Protein AF-A0A9D4G9T4-F1 (afdb_monomer_lite)

Structure (mmCIF, N/CA/C/O backbone):
data_AF-A0A9D4G9T4-F1
#
_entry.id   AF-A0A9D4G9T4-F1
#
loop_
_atom_site.group_PDB
_atom_site.id
_atom_site.type_symbol
_atom_site.label_atom_id
_atom_site.label_alt_id
_atom_site.label_comp_id
_atom_site.label_asym_id
_atom_site.label_entity_id
_atom_site.label_seq_id
_atom_site.pdbx_PDB_ins_code
_atom_site.Cartn_x
_atom_site.Cartn_y
_atom_site.Cartn_z
_atom_site.occupancy
_atom_site.B_iso_or_equiv
_atom_site.auth_seq_id
_atom_site.auth_comp_id
_atom_site.auth_asym_id
_atom_site.auth_atom_id
_atom_site.pdbx_PDB_model_num
ATOM 1 N N . MET A 1 1 ? 7.617 20.645 -15.509 1.00 30.03 1 MET A N 1
ATOM 2 C CA . MET A 1 1 ? 6.346 20.530 -14.762 1.00 30.03 1 MET A CA 1
ATOM 3 C C . MET A 1 1 ? 6.330 19.151 -14.115 1.00 30.03 1 MET A C 1
ATOM 5 O O . MET A 1 1 ? 6.169 18.170 -14.824 1.00 30.03 1 MET A O 1
ATOM 9 N N . LEU A 1 2 ? 6.654 19.056 -12.821 1.00 30.16 2 LEU A N 1
ATOM 10 C CA . LEU A 1 2 ? 6.722 17.779 -12.098 1.00 30.16 2 LEU A CA 1
ATOM 11 C C . LEU A 1 2 ? 5.305 17.441 -11.602 1.00 30.16 2 LEU A C 1
ATOM 13 O O . LEU A 1 2 ? 4.808 18.094 -10.689 1.00 30.16 2 LEU A O 1
ATOM 17 N N . LEU A 1 3 ? 4.629 16.475 -12.226 1.00 38.22 3 LEU A N 1
ATOM 18 C CA . LEU A 1 3 ? 3.358 15.952 -11.716 1.00 38.22 3 LEU A CA 1
ATOM 19 C C . LEU A 1 3 ? 3.665 14.998 -10.553 1.00 38.22 3 LEU A C 1
ATOM 21 O O . LEU A 1 3 ? 4.154 13.891 -10.754 1.00 38.22 3 LEU A O 1
ATOM 25 N N . CYS A 1 4 ? 3.426 15.450 -9.322 1.00 47.34 4 CYS A N 1
ATOM 26 C CA . CYS A 1 4 ? 3.512 14.613 -8.129 1.00 47.34 4 CYS A CA 1
ATOM 27 C C . CYS A 1 4 ? 2.217 13.791 -8.017 1.00 47.34 4 CYS A C 1
ATOM 29 O O . CYS A 1 4 ? 1.194 14.315 -7.582 1.00 47.34 4 CYS A O 1
ATOM 31 N N . PHE A 1 5 ? 2.229 12.523 -8.436 1.00 59.94 5 PHE A N 1
ATOM 32 C CA . PHE A 1 5 ? 1.102 11.613 -8.203 1.00 59.94 5 PHE A CA 1
ATOM 33 C C . PHE A 1 5 ? 1.162 11.116 -6.755 1.00 59.94 5 PHE A C 1
ATOM 35 O O . PHE A 1 5 ? 1.883 10.171 -6.449 1.00 59.94 5 PHE A O 1
ATOM 42 N N . ALA A 1 6 ? 0.455 11.793 -5.852 1.00 73.88 6 ALA A N 1
ATOM 43 C CA . ALA A 1 6 ? 0.246 11.331 -4.485 1.00 73.88 6 ALA A CA 1
ATOM 44 C C . ALA A 1 6 ? -1.196 10.835 -4.345 1.00 73.88 6 ALA A C 1
ATOM 46 O O . ALA A 1 6 ? -2.143 11.575 -4.614 1.00 73.88 6 ALA A O 1
ATOM 47 N N . GLY A 1 7 ? -1.360 9.584 -3.927 1.00 84.88 7 GLY A N 1
ATOM 48 C CA . GLY A 1 7 ? -2.647 9.007 -3.573 1.00 84.88 7 GLY A CA 1
ATOM 49 C C . GLY A 1 7 ? -2.858 9.046 -2.069 1.00 84.88 7 GLY A C 1
ATOM 50 O O . GLY A 1 7 ? -1.906 8.926 -1.295 1.00 84.88 7 GLY A O 1
ATOM 51 N N . CYS A 1 8 ? -4.111 9.179 -1.644 1.00 89.38 8 CYS A N 1
ATOM 52 C CA . CYS A 1 8 ? -4.468 9.121 -0.237 1.00 89.38 8 CYS A CA 1
ATOM 53 C C . CYS A 1 8 ? -5.709 8.260 0.014 1.00 89.38 8 CYS A C 1
ATOM 55 O O . CYS A 1 8 ? -6.593 8.147 -0.833 1.00 89.38 8 CYS A O 1
ATOM 57 N N . ALA A 1 9 ? -5.767 7.650 1.196 1.00 89.81 9 ALA A N 1
ATOM 58 C CA . ALA A 1 9 ? -6.913 6.879 1.663 1.00 89.81 9 ALA A CA 1
ATOM 59 C C . ALA A 1 9 ? -7.068 7.011 3.179 1.00 89.81 9 ALA A C 1
ATOM 61 O O . ALA A 1 9 ? -6.091 7.208 3.898 1.00 89.81 9 ALA A O 1
ATOM 62 N N . VAL A 1 10 ? -8.291 6.865 3.679 1.00 91.38 10 VAL A N 1
ATOM 63 C CA . VAL A 1 10 ? -8.608 6.952 5.112 1.00 91.38 10 VAL A CA 1
ATOM 64 C C . VAL A 1 10 ? -8.927 5.554 5.643 1.00 91.38 10 VAL A C 1
ATOM 66 O O . VAL A 1 10 ? -9.449 4.710 4.913 1.00 91.38 10 VAL A O 1
ATOM 69 N N . SER A 1 11 ? -8.592 5.273 6.904 1.00 91.31 11 SER A N 1
ATOM 70 C CA . SER A 1 11 ? -9.016 4.025 7.547 1.00 91.31 11 SER A CA 1
ATOM 71 C C . SER A 1 11 ? -10.549 3.933 7.615 1.00 91.31 11 SER A C 1
ATOM 73 O O . SER A 1 11 ? -11.213 4.956 7.772 1.00 91.31 11 SER A O 1
ATOM 75 N N . PRO A 1 12 ? -11.144 2.725 7.609 1.00 88.06 12 PRO A N 1
ATOM 76 C CA . PRO A 1 12 ? -12.594 2.573 7.778 1.00 88.06 12 PRO A CA 1
ATOM 77 C C . PRO A 1 12 ? -13.144 3.206 9.066 1.00 88.06 12 PRO A C 1
ATOM 79 O O . PRO A 1 12 ? -14.308 3.582 9.127 1.00 88.06 12 PRO A O 1
ATOM 82 N N . LYS A 1 13 ? -12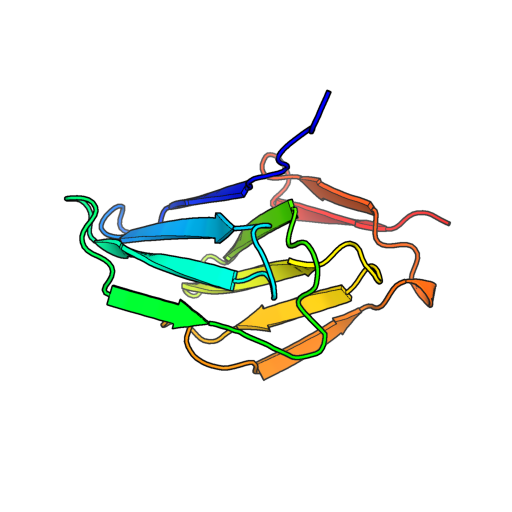.303 3.337 10.102 1.00 89.69 13 LYS A N 1
ATOM 83 C CA . LYS A 1 13 ? -12.651 3.982 11.376 1.00 89.69 13 LYS A CA 1
ATOM 84 C C . LYS A 1 13 ? -12.482 5.508 11.366 1.00 89.69 13 LYS A C 1
ATOM 86 O O . LYS A 1 13 ? -12.866 6.150 12.336 1.00 89.69 13 LYS A O 1
ATOM 91 N N . GLY A 1 14 ? -11.884 6.089 10.323 1.00 90.50 14 GLY A N 1
ATOM 92 C CA . GLY A 1 14 ? -11.644 7.533 10.222 1.00 90.50 14 GLY A CA 1
ATOM 93 C C . GLY A 1 14 ? -10.524 8.074 11.120 1.00 90.50 14 GLY A C 1
ATOM 94 O O . GLY A 1 14 ? -10.398 9.285 11.280 1.00 90.50 14 GLY A O 1
ATOM 95 N N . ASP A 1 15 ? -9.721 7.203 11.733 1.00 94.12 15 ASP A N 1
ATOM 96 C CA . ASP A 1 15 ? -8.691 7.562 12.718 1.00 94.12 15 ASP A CA 1
ATOM 97 C C . ASP A 1 15 ? -7.275 7.684 12.130 1.00 94.12 15 ASP A C 1
ATOM 99 O O . ASP A 1 15 ? -6.368 8.186 12.801 1.00 94.12 15 ASP A O 1
ATOM 103 N N . LYS A 1 16 ? -7.072 7.219 10.891 1.00 94.25 16 LYS A N 1
ATOM 104 C CA . LYS A 1 16 ? -5.769 7.201 10.215 1.00 94.25 16 LYS A CA 1
ATOM 105 C C . LYS A 1 16 ? -5.888 7.615 8.760 1.00 94.25 16 LYS A C 1
ATOM 107 O O . LYS A 1 16 ? -6.865 7.279 8.090 1.00 94.25 16 LYS A O 1
ATOM 112 N N . LEU A 1 17 ? -4.841 8.270 8.275 1.00 94.00 17 LEU A N 1
ATOM 113 C CA . LEU A 1 17 ? -4.664 8.654 6.881 1.00 94.00 17 LEU A CA 1
ATOM 114 C C . LEU A 1 17 ? -3.464 7.900 6.298 1.00 94.00 17 LEU A C 1
ATOM 116 O O . LEU A 1 17 ? -2.447 7.714 6.961 1.00 94.00 17 LEU A O 1
ATOM 120 N N . TYR A 1 18 ? -3.585 7.459 5.056 1.00 93.06 18 TYR A N 1
ATOM 121 C CA . TYR A 1 18 ? -2.549 6.757 4.312 1.00 93.06 18 TYR A CA 1
ATOM 122 C C . TYR A 1 18 ? -2.195 7.586 3.089 1.00 93.06 18 TYR A C 1
ATOM 124 O O . TYR A 1 18 ? -3.102 7.969 2.357 1.00 93.06 18 TYR A O 1
ATOM 132 N N . ILE A 1 19 ? -0.913 7.876 2.874 1.00 92.12 19 ILE A N 1
ATOM 133 C CA . ILE A 1 19 ? -0.459 8.746 1.780 1.00 92.12 19 ILE A CA 1
ATOM 134 C C . ILE A 1 19 ? 0.692 8.079 1.042 1.00 92.12 19 ILE A C 1
ATOM 136 O O . ILE A 1 19 ? 1.662 7.655 1.673 1.00 92.12 19 ILE A O 1
ATOM 140 N N . THR A 1 20 ? 0.617 8.012 -0.286 1.00 90.88 20 THR A N 1
ATOM 141 C CA . THR A 1 20 ? 1.774 7.647 -1.102 1.00 90.88 20 THR A CA 1
ATOM 142 C C . THR A 1 20 ? 2.641 8.867 -1.377 1.00 90.88 20 THR A C 1
ATOM 144 O O . THR A 1 20 ? 2.150 9.953 -1.683 1.00 90.88 20 THR A O 1
ATOM 147 N N . THR A 1 21 ? 3.953 8.696 -1.261 1.00 88.19 21 THR A N 1
ATOM 148 C CA . THR A 1 21 ? 4.925 9.752 -1.541 1.00 88.19 21 THR A CA 1
ATOM 149 C C . THR A 1 21 ? 5.868 9.289 -2.636 1.00 88.19 21 THR A C 1
ATOM 151 O O . THR A 1 21 ? 6.479 8.228 -2.510 1.00 88.19 21 THR A O 1
ATOM 154 N N . SER A 1 22 ? 6.035 10.101 -3.675 1.00 76.19 22 SER A N 1
ATOM 155 C CA . SER A 1 22 ? 6.886 9.807 -4.834 1.00 76.19 22 SER A CA 1
ATOM 156 C C . SER A 1 22 ? 8.303 10.393 -4.739 1.00 76.19 22 SER A C 1
ATOM 158 O O . SER A 1 22 ? 9.104 10.208 -5.649 1.00 76.19 22 SER A O 1
ATOM 160 N N . TRP A 1 23 ? 8.646 11.080 -3.645 1.00 66.12 23 TRP A N 1
ATOM 161 C CA . TRP A 1 23 ? 9.976 11.663 -3.452 1.00 66.12 23 TRP A CA 1
ATOM 162 C C . TRP A 1 23 ? 10.998 10.586 -3.050 1.00 66.12 23 TRP A C 1
ATOM 164 O O . TRP A 1 23 ? 10.865 9.957 -1.999 1.00 66.12 23 TRP A O 1
ATOM 174 N N . GLY A 1 24 ? 12.040 10.400 -3.867 1.00 69.25 24 GLY A N 1
ATOM 175 C CA . GLY A 1 24 ? 13.095 9.406 -3.636 1.00 69.25 24 GLY A CA 1
ATOM 176 C C . GLY A 1 24 ? 12.622 7.962 -3.855 1.00 69.25 24 GLY A C 1
ATOM 177 O O . GLY A 1 24 ? 11.914 7.669 -4.815 1.00 69.25 24 GLY A O 1
ATOM 178 N N . TRP A 1 25 ? 13.016 7.044 -2.966 1.00 69.00 25 TRP A N 1
ATOM 179 C CA . TRP A 1 25 ? 12.468 5.683 -2.921 1.00 69.00 25 TRP A CA 1
ATOM 180 C C . TRP A 1 25 ? 11.074 5.772 -2.301 1.00 69.00 25 TRP A C 1
ATOM 182 O O . TRP A 1 25 ? 10.948 5.972 -1.091 1.00 69.00 25 TRP A O 1
ATOM 192 N N . GLY A 1 26 ? 10.053 5.752 -3.155 1.00 86.44 26 GLY A N 1
ATOM 193 C CA . GLY A 1 26 ? 8.679 6.050 -2.782 1.00 86.44 26 GLY A CA 1
ATOM 194 C C . GLY A 1 26 ? 8.164 5.267 -1.572 1.00 86.44 26 GLY A C 1
ATOM 195 O O . GLY A 1 26 ? 8.603 4.156 -1.279 1.00 86.44 26 GLY A O 1
ATOM 196 N N . LYS A 1 27 ? 7.240 5.879 -0.829 1.00 91.81 27 LYS A N 1
ATOM 197 C CA . LYS A 1 27 ? 6.776 5.363 0.466 1.00 91.81 27 LYS A CA 1
ATOM 198 C C . LYS A 1 27 ? 5.263 5.355 0.552 1.00 91.81 27 LYS A C 1
ATOM 200 O O . LYS A 1 27 ? 4.594 6.160 -0.093 1.00 91.81 27 LYS A O 1
ATOM 205 N N . LEU A 1 28 ? 4.749 4.501 1.427 1.00 93.38 28 LEU A N 1
ATOM 206 C CA . LEU A 1 28 ? 3.430 4.661 2.020 1.00 93.38 28 LEU A CA 1
ATOM 207 C C . LEU A 1 28 ? 3.597 5.192 3.446 1.00 93.38 28 LEU A C 1
ATOM 209 O O . LEU A 1 28 ? 4.134 4.501 4.310 1.00 93.38 28 LEU A O 1
ATOM 213 N N . LEU A 1 29 ? 3.108 6.396 3.709 1.00 93.75 29 LEU A N 1
ATOM 214 C CA . LEU A 1 29 ? 3.013 6.940 5.058 1.00 93.75 29 LEU A CA 1
ATOM 215 C C . LEU A 1 29 ? 1.684 6.538 5.690 1.00 93.75 29 LEU A C 1
ATOM 217 O O . LEU A 1 29 ? 0.638 6.598 5.047 1.00 93.75 29 LEU A O 1
ATOM 221 N N . THR A 1 30 ? 1.732 6.166 6.965 1.00 95.12 30 THR A N 1
ATOM 222 C CA . THR A 1 30 ? 0.557 6.090 7.835 1.00 95.12 30 THR A CA 1
ATOM 223 C C . THR A 1 30 ? 0.623 7.250 8.808 1.00 95.12 30 THR A C 1
ATOM 225 O O . THR A 1 30 ? 1.593 7.375 9.555 1.00 95.12 30 THR A O 1
ATOM 228 N N . LEU A 1 31 ? -0.418 8.066 8.815 1.00 95.06 31 LEU A N 1
ATOM 229 C CA . LEU A 1 31 ? -0.576 9.215 9.686 1.00 95.06 31 LEU A CA 1
ATOM 230 C C . LEU A 1 31 ? -1.740 8.976 10.650 1.00 95.06 31 LEU A C 1
ATOM 232 O O . LEU A 1 31 ? -2.721 8.308 10.305 1.00 95.06 31 LEU A O 1
ATOM 236 N N . SER A 1 32 ? -1.656 9.532 11.850 1.00 95.50 32 SER A N 1
ATOM 237 C CA . SER A 1 32 ? -2.821 9.733 12.714 1.00 95.50 32 SER A CA 1
ATOM 238 C C . SER A 1 32 ? -3.727 10.829 12.153 1.00 95.50 32 SER A C 1
ATOM 240 O O . SER A 1 32 ? -3.366 11.563 11.231 1.00 95.50 32 SER A O 1
ATOM 242 N N . ARG A 1 33 ? -4.925 10.954 12.731 1.00 92.81 33 ARG A N 1
ATOM 243 C CA . ARG A 1 33 ? -5.914 11.977 12.363 1.00 92.81 33 ARG A CA 1
ATOM 244 C C . ARG A 1 33 ? -5.390 13.419 12.438 1.00 92.81 33 ARG A C 1
ATOM 246 O O . ARG A 1 33 ? -5.867 14.265 11.694 1.00 92.81 33 ARG A O 1
ATOM 253 N N . ASP A 1 34 ? -4.434 13.691 13.319 1.00 93.50 34 ASP A N 1
ATOM 254 C CA . ASP A 1 34 ? -3.785 14.999 13.488 1.00 93.50 34 ASP A CA 1
ATOM 255 C C . ASP A 1 34 ? -2.563 15.206 12.570 1.00 93.50 34 ASP A C 1
ATOM 257 O O . ASP A 1 34 ? -1.924 16.252 12.623 1.00 93.50 34 ASP A O 1
ATOM 261 N N . GLY A 1 35 ? -2.243 14.233 11.711 1.00 91.44 35 GLY A N 1
ATOM 262 C CA . GLY A 1 35 ? -1.139 14.321 10.755 1.00 91.44 35 GLY A CA 1
ATOM 263 C C . GLY A 1 35 ? 0.215 13.845 11.285 1.00 91.44 35 GLY A C 1
ATOM 264 O O . GLY A 1 35 ? 1.205 13.939 10.561 1.00 91.44 35 GLY A O 1
ATOM 265 N N . THR A 1 36 ? 0.290 13.289 12.498 1.00 95.75 36 THR A N 1
ATOM 266 C CA . THR A 1 36 ? 1.543 12.712 13.013 1.00 95.75 36 THR A CA 1
ATOM 267 C C . THR A 1 36 ? 1.910 11.435 12.254 1.00 95.75 36 THR A C 1
ATOM 269 O O . THR A 1 36 ? 1.080 10.546 12.069 1.00 95.75 36 THR A O 1
ATOM 272 N N . VAL A 1 37 ? 3.173 11.306 11.829 1.00 94.56 37 VAL A N 1
ATOM 273 C CA . VAL A 1 37 ? 3.669 10.099 11.149 1.00 94.56 37 VAL A CA 1
ATOM 274 C C . VAL A 1 37 ? 3.779 8.942 12.139 1.00 94.56 37 VAL A C 1
ATOM 276 O O . VAL A 1 37 ? 4.606 8.959 13.045 1.00 94.56 37 VAL A O 1
ATOM 279 N N . LEU A 1 38 ? 2.964 7.908 11.934 1.00 94.06 38 LEU A N 1
ATOM 280 C CA . LEU A 1 38 ? 2.941 6.691 12.750 1.00 94.06 38 LEU A CA 1
ATOM 281 C C . LEU A 1 38 ? 3.783 5.563 12.146 1.00 94.06 38 LEU A C 1
ATOM 283 O O . LEU A 1 38 ? 4.295 4.711 12.871 1.00 94.06 38 LEU A O 1
ATOM 287 N N . ALA A 1 39 ? 3.876 5.515 10.817 1.00 94.00 39 ALA A N 1
ATOM 288 C CA . ALA A 1 39 ? 4.679 4.533 10.100 1.00 94.00 39 ALA A CA 1
ATOM 289 C C . ALA A 1 39 ? 5.051 5.023 8.699 1.00 94.00 39 ALA A C 1
ATOM 291 O O . ALA A 1 39 ? 4.332 5.818 8.091 1.00 94.00 39 ALA A O 1
ATOM 292 N N . ALA A 1 40 ? 6.145 4.477 8.174 1.00 92.38 40 ALA A N 1
ATOM 293 C CA . ALA A 1 40 ? 6.537 4.597 6.780 1.00 92.38 40 ALA A CA 1
ATOM 294 C C . ALA A 1 40 ? 6.880 3.201 6.250 1.00 92.38 40 ALA A C 1
ATOM 296 O O . ALA A 1 40 ? 7.784 2.549 6.768 1.00 92.38 40 ALA A O 1
ATOM 297 N N . PHE A 1 41 ? 6.153 2.752 5.233 1.00 93.00 41 PHE A N 1
ATOM 298 C CA . PHE A 1 41 ? 6.441 1.523 4.508 1.00 93.00 41 PHE A CA 1
ATOM 299 C C . PHE A 1 41 ? 7.193 1.842 3.222 1.00 93.00 41 PHE A C 1
ATOM 301 O O . PHE A 1 41 ? 6.806 2.728 2.457 1.00 93.00 41 PHE A O 1
ATOM 308 N N . THR A 1 42 ? 8.265 1.093 3.003 1.00 92.06 42 THR A N 1
ATOM 309 C CA . THR A 1 42 ? 9.094 1.121 1.803 1.00 92.06 42 THR A CA 1
ATOM 310 C C . THR A 1 42 ? 9.309 -0.302 1.334 1.00 92.06 42 THR A C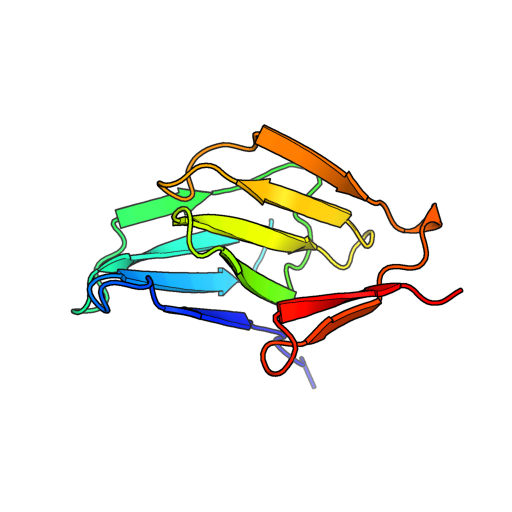 1
ATOM 312 O O . THR A 1 42 ? 9.494 -1.195 2.161 1.00 92.06 42 THR A O 1
ATOM 315 N N . ASP A 1 43 ? 9.357 -0.499 0.026 1.00 91.81 43 ASP A N 1
ATOM 316 C CA . ASP A 1 43 ? 9.685 -1.782 -0.582 1.00 91.81 43 ASP A CA 1
ATOM 317 C C . ASP A 1 43 ? 10.494 -1.533 -1.860 1.00 91.81 43 ASP A C 1
ATOM 319 O O . ASP A 1 43 ? 10.231 -0.536 -2.539 1.00 91.81 43 ASP A O 1
ATOM 323 N N . PRO A 1 44 ? 11.461 -2.396 -2.217 1.00 88.81 44 PRO A N 1
ATOM 324 C CA . PRO A 1 44 ? 12.195 -2.262 -3.474 1.00 88.81 44 PRO A CA 1
ATOM 325 C C . PRO A 1 44 ? 11.295 -2.229 -4.720 1.00 88.81 44 PRO A C 1
ATOM 327 O O . PRO A 1 44 ? 11.654 -1.583 -5.705 1.00 88.81 44 PRO A O 1
ATOM 330 N N . GLU A 1 45 ? 10.127 -2.878 -4.677 1.00 89.00 45 GLU A N 1
ATOM 331 C CA . GLU A 1 45 ? 9.139 -2.866 -5.764 1.00 89.00 45 GLU A CA 1
ATOM 332 C C . GLU A 1 45 ? 8.185 -1.661 -5.693 1.00 89.00 45 GLU A C 1
ATOM 334 O O . GLU A 1 45 ? 7.470 -1.379 -6.654 1.00 89.00 45 GLU A O 1
ATOM 339 N N . LEU A 1 46 ? 8.179 -0.908 -4.586 1.00 87.69 46 LEU A N 1
ATOM 340 C CA . LEU A 1 46 ? 7.329 0.268 -4.400 1.00 87.69 46 LEU A CA 1
ATOM 341 C C . LEU A 1 46 ? 8.010 1.535 -4.926 1.00 87.69 46 LEU A C 1
ATOM 343 O O . LEU A 1 46 ? 8.431 2.416 -4.173 1.00 87.69 46 LEU A O 1
ATOM 347 N N . ARG A 1 47 ? 8.108 1.644 -6.247 1.00 86.06 47 ARG A N 1
ATOM 348 C CA . ARG A 1 47 ? 8.679 2.819 -6.910 1.00 86.06 47 ARG A CA 1
ATOM 349 C C . ARG A 1 47 ? 7.602 3.756 -7.443 1.00 86.06 47 ARG A C 1
ATOM 351 O O . ARG A 1 47 ? 6.627 3.316 -8.050 1.00 86.06 47 ARG A O 1
ATOM 358 N N . ALA A 1 48 ? 7.802 5.050 -7.178 1.00 85.38 48 ALA A N 1
ATOM 359 C CA . ALA A 1 48 ? 6.896 6.140 -7.539 1.00 85.38 48 ALA A CA 1
ATOM 360 C C . ALA A 1 48 ? 5.413 5.846 -7.211 1.00 85.38 48 ALA A C 1
ATOM 362 O O . ALA A 1 48 ? 4.573 5.913 -8.096 1.00 85.38 48 ALA A O 1
ATOM 363 N N . PRO A 1 49 ? 5.049 5.482 -5.970 1.00 87.75 49 PRO A N 1
ATOM 364 C CA . PRO A 1 49 ? 3.701 5.028 -5.667 1.00 87.75 49 PRO A CA 1
ATOM 365 C C . PRO A 1 49 ? 2.659 6.118 -5.922 1.00 87.75 49 PRO A C 1
ATOM 367 O O . PRO A 1 49 ? 2.736 7.209 -5.357 1.00 87.75 49 PRO A O 1
ATOM 370 N N . SER A 1 50 ? 1.669 5.799 -6.751 1.00 84.75 50 SER A N 1
ATOM 371 C CA . SER A 1 50 ? 0.685 6.755 -7.267 1.00 84.75 50 SER A CA 1
ATOM 372 C C . SER A 1 50 ? -0.657 6.688 -6.545 1.00 84.75 50 SER A C 1
ATOM 374 O O . SER A 1 50 ? -1.411 7.659 -6.553 1.00 84.75 50 SER A O 1
ATOM 376 N N . SER A 1 51 ? -0.975 5.546 -5.930 1.00 85.62 51 SER A N 1
ATOM 377 C CA . SER A 1 51 ? -2.276 5.315 -5.312 1.00 85.62 51 SER A CA 1
ATOM 378 C C . SER A 1 51 ? -2.210 4.314 -4.164 1.00 85.62 51 SER A C 1
ATOM 380 O O . SER A 1 51 ? -1.382 3.399 -4.153 1.00 85.62 51 SER A O 1
ATOM 382 N N . VAL A 1 52 ? -3.111 4.495 -3.199 1.00 89.19 52 VAL A N 1
ATOM 383 C CA . VAL A 1 52 ? -3.342 3.581 -2.083 1.00 89.19 52 VAL A CA 1
ATOM 384 C C . VAL A 1 52 ? -4.837 3.335 -1.923 1.00 89.19 52 VAL A C 1
ATOM 386 O O . VAL A 1 52 ? -5.645 4.258 -1.979 1.00 89.19 52 VAL A O 1
ATOM 389 N N . TYR A 1 53 ? -5.194 2.083 -1.666 1.00 88.81 53 TYR A N 1
ATOM 390 C CA . TYR A 1 53 ? -6.534 1.657 -1.294 1.00 88.81 53 TYR A CA 1
ATOM 391 C C . TYR A 1 53 ? -6.499 0.933 0.054 1.00 88.81 53 TYR A C 1
ATOM 393 O O . TYR A 1 53 ? -5.576 0.165 0.330 1.00 88.81 53 TYR A O 1
ATOM 401 N N . VAL A 1 54 ? -7.510 1.157 0.895 1.00 89.69 54 VAL A N 1
ATOM 402 C CA . VAL A 1 54 ? -7.666 0.464 2.180 1.00 89.69 54 VAL A CA 1
ATOM 403 C C . VAL A 1 54 ? -8.861 -0.468 2.083 1.00 89.69 54 VAL A C 1
ATOM 405 O O . VAL A 1 54 ? -9.995 -0.027 1.927 1.00 89.69 54 VAL A O 1
ATOM 408 N N . THR A 1 55 ? -8.603 -1.767 2.196 1.00 85.88 55 THR A N 1
ATOM 409 C CA . THR A 1 55 ? -9.662 -2.785 2.213 1.00 85.88 55 THR A CA 1
ATOM 410 C C . THR A 1 55 ? -10.544 -2.641 3.465 1.00 85.88 55 THR A C 1
ATOM 412 O O . THR A 1 55 ? -10.063 -2.147 4.491 1.00 85.88 55 THR A O 1
ATOM 415 N N . PRO A 1 56 ? -11.789 -3.156 3.467 1.00 83.38 56 PRO A N 1
ATOM 416 C CA . PRO A 1 56 ? -12.612 -3.218 4.681 1.00 83.38 56 PRO A CA 1
ATOM 417 C C . PRO A 1 56 ? -11.935 -3.956 5.849 1.00 83.38 56 PRO A C 1
ATOM 419 O O . PRO A 1 56 ? -12.117 -3.590 7.007 1.00 83.38 56 PRO A O 1
ATOM 422 N N . ALA A 1 57 ? -11.084 -4.946 5.549 1.00 83.44 57 ALA A N 1
ATOM 423 C CA . ALA A 1 57 ? -10.266 -5.667 6.528 1.00 83.44 57 ALA A CA 1
ATOM 424 C C . ALA A 1 57 ? -9.052 -4.859 7.049 1.00 83.44 57 ALA A C 1
ATOM 426 O O . ALA A 1 57 ? -8.307 -5.325 7.911 1.00 83.44 57 ALA A O 1
ATOM 427 N N . GLY A 1 58 ? -8.817 -3.649 6.531 1.00 86.75 58 GLY A N 1
ATOM 428 C CA . GLY A 1 58 ? -7.769 -2.725 6.972 1.00 86.75 58 GLY A CA 1
ATOM 429 C C . GLY A 1 58 ? -6.390 -2.937 6.338 1.00 86.75 58 GLY A C 1
ATOM 430 O O . GLY A 1 58 ? -5.441 -2.243 6.715 1.00 86.75 58 GLY A O 1
ATOM 431 N N . GLN A 1 59 ? -6.247 -3.867 5.391 1.00 89.81 59 GLN A N 1
ATOM 432 C CA . GLN A 1 59 ? -5.033 -4.048 4.576 1.00 89.81 59 GLN A CA 1
ATOM 433 C C . GLN A 1 59 ? -4.895 -2.925 3.544 1.00 89.81 59 GLN A C 1
ATOM 435 O O . GLN A 1 59 ? -5.909 -2.352 3.138 1.00 89.81 59 GLN A O 1
ATOM 440 N N . LYS A 1 60 ? -3.662 -2.621 3.119 1.00 91.81 60 LYS A N 1
ATOM 441 C CA . LYS A 1 60 ? -3.389 -1.536 2.161 1.00 91.81 60 LYS A CA 1
ATOM 442 C C . LYS A 1 60 ? -2.934 -2.150 0.866 1.00 91.81 60 LYS A C 1
ATOM 444 O O . LYS A 1 60 ? -2.021 -2.967 0.871 1.00 91.81 60 LYS A O 1
ATOM 449 N N . LEU A 1 61 ? -3.543 -1.722 -0.219 1.00 91.44 61 LEU A N 1
ATOM 450 C CA . LEU A 1 61 ? -3.082 -2.028 -1.556 1.00 91.44 61 LEU A CA 1
ATOM 451 C C . LEU A 1 61 ? -2.428 -0.765 -2.096 1.00 91.44 61 LEU A C 1
ATOM 453 O O . LEU A 1 61 ? -3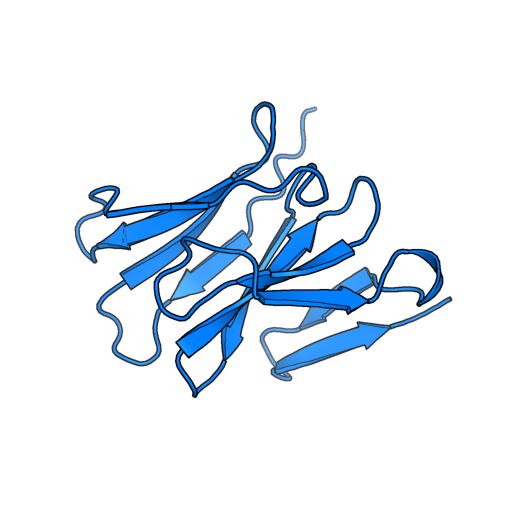.040 0.299 -2.052 1.00 91.44 61 LEU A O 1
ATOM 457 N N . VAL A 1 62 ? -1.184 -0.860 -2.547 1.00 90.62 62 VAL A N 1
ATOM 458 C CA . VAL A 1 62 ? -0.405 0.289 -3.012 1.00 90.62 62 VAL A CA 1
ATOM 459 C C . VAL A 1 62 ? 0.071 0.015 -4.426 1.00 90.62 62 VAL A C 1
ATOM 461 O O . VAL A 1 62 ? 0.615 -1.054 -4.695 1.00 90.62 62 VAL A O 1
ATOM 464 N N . LEU A 1 63 ? -0.145 0.976 -5.321 1.00 88.12 63 LEU A N 1
ATOM 465 C CA . LEU A 1 63 ? 0.281 0.891 -6.712 1.00 88.12 63 LEU A CA 1
ATOM 466 C C . LEU A 1 63 ? 1.579 1.677 -6.879 1.00 88.12 63 LEU A C 1
ATOM 468 O O . LEU A 1 63 ? 1.562 2.908 -6.837 1.00 88.12 63 LEU A O 1
ATOM 472 N N . GLY A 1 64 ? 2.689 0.964 -7.055 1.00 86.81 64 GLY A N 1
ATOM 473 C CA . GLY A 1 64 ? 3.906 1.510 -7.660 1.00 86.81 64 GLY A CA 1
ATOM 474 C C . GLY A 1 64 ? 3.717 1.607 -9.170 1.00 86.81 64 GLY A C 1
ATOM 475 O O . GLY A 1 64 ? 3.012 0.766 -9.720 1.00 86.81 64 GLY A O 1
ATOM 476 N N . ILE A 1 65 ? 4.302 2.610 -9.830 1.00 79.69 65 ILE A N 1
ATOM 477 C CA . ILE A 1 65 ? 4.191 2.777 -11.296 1.00 79.69 65 ILE A CA 1
ATOM 478 C C . ILE A 1 65 ? 5.525 2.656 -12.045 1.00 79.69 65 ILE A C 1
ATOM 480 O O . ILE A 1 65 ? 5.557 2.735 -13.269 1.00 79.69 65 ILE A O 1
ATOM 484 N N . GLU A 1 66 ? 6.634 2.399 -11.345 1.00 82.38 66 GLU A N 1
ATOM 485 C CA . GLU A 1 66 ? 7.960 2.275 -11.969 1.00 82.38 66 GLU A CA 1
ATOM 486 C C . GLU A 1 66 ? 8.791 1.093 -11.426 1.00 82.38 66 GLU A C 1
ATOM 488 O O . GLU A 1 66 ? 9.813 1.310 -10.767 1.00 82.38 66 GLU A O 1
ATOM 493 N N . PRO A 1 67 ? 8.430 -0.174 -11.714 1.00 74.94 67 PRO A N 1
ATOM 494 C CA . PRO A 1 67 ? 7.352 -0.644 -12.601 1.00 74.94 67 PRO A CA 1
ATOM 495 C C . PRO A 1 67 ? 5.966 -0.685 -11.939 1.00 74.94 67 PRO A C 1
ATOM 497 O O . PRO A 1 67 ? 5.859 -0.590 -10.718 1.00 74.94 67 PRO A O 1
ATOM 500 N N . ASN A 1 68 ? 4.916 -0.892 -12.748 1.00 82.94 68 ASN A N 1
ATOM 501 C CA . ASN A 1 68 ? 3.544 -1.097 -12.269 1.00 82.94 68 ASN A CA 1
ATOM 502 C C . ASN A 1 68 ? 3.452 -2.343 -11.373 1.00 82.94 68 ASN A C 1
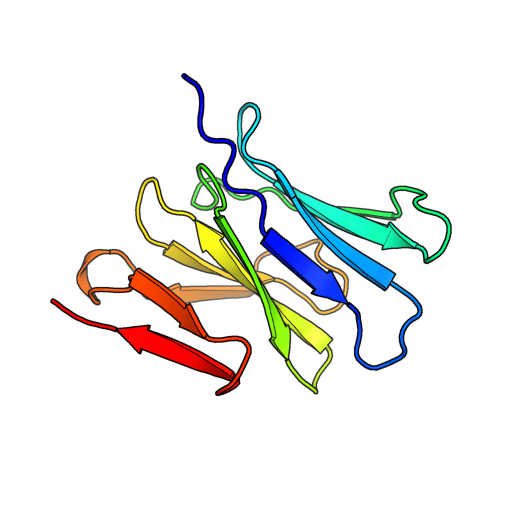ATOM 504 O O . ASN A 1 68 ? 3.281 -3.452 -11.870 1.00 82.94 68 ASN A O 1
ATOM 508 N N . TYR A 1 69 ? 3.561 -2.171 -10.059 1.00 89.25 69 TYR A N 1
ATOM 509 C CA . TYR A 1 69 ? 3.395 -3.239 -9.077 1.00 89.25 69 TYR A CA 1
ATOM 510 C C . TYR A 1 69 ? 2.241 -2.916 -8.151 1.00 89.25 69 TYR A C 1
ATOM 512 O O . TYR A 1 69 ? 2.161 -1.829 -7.576 1.00 89.25 69 TYR A O 1
ATOM 520 N N . LEU A 1 70 ? 1.376 -3.903 -7.963 1.00 90.00 70 LEU A N 1
ATOM 521 C CA . LEU A 1 70 ? 0.344 -3.869 -6.951 1.00 90.00 70 LEU A CA 1
ATOM 522 C C . LEU A 1 70 ? 0.838 -4.618 -5.721 1.00 90.00 70 LEU A C 1
ATOM 524 O O . LEU A 1 70 ? 0.897 -5.849 -5.711 1.00 90.00 70 LEU A O 1
ATOM 528 N N . LEU A 1 71 ? 1.173 -3.874 -4.676 1.00 92.50 71 LEU A N 1
ATOM 529 C CA . LEU A 1 71 ? 1.663 -4.437 -3.426 1.00 92.50 71 LEU A CA 1
ATOM 530 C C . LEU A 1 71 ? 0.566 -4.444 -2.371 1.00 92.50 71 LEU A C 1
ATOM 532 O O . LEU A 1 71 ? -0.172 -3.473 -2.218 1.00 92.50 71 LEU A O 1
ATOM 536 N N . GLN A 1 72 ? 0.507 -5.518 -1.596 1.00 93.19 72 GLN A N 1
ATOM 537 C CA . GLN A 1 72 ? -0.282 -5.584 -0.377 1.00 93.19 72 GLN A CA 1
ATOM 538 C C . GLN A 1 72 ? 0.629 -5.321 0.817 1.00 93.19 72 GLN A C 1
ATOM 540 O O . GLN A 1 72 ? 1.591 -6.055 1.040 1.00 93.19 72 GLN A O 1
ATOM 545 N N . ALA A 1 73 ? 0.303 -4.307 1.610 1.00 93.19 73 ALA A N 1
ATOM 546 C CA . ALA A 1 73 ? 0.927 -4.043 2.895 1.00 93.19 73 ALA A CA 1
ATOM 547 C C . ALA A 1 73 ? -0.005 -4.412 4.059 1.00 93.19 73 ALA A C 1
ATOM 549 O O . ALA A 1 73 ? -1.237 -4.427 3.936 1.00 93.19 73 ALA A O 1
ATOM 550 N N . ASP A 1 74 ? 0.601 -4.701 5.209 1.00 90.06 74 ASP A N 1
ATOM 551 C CA . ASP A 1 74 ? -0.100 -5.122 6.418 1.00 90.06 74 ASP A CA 1
ATOM 552 C C . ASP A 1 74 ? -1.121 -4.086 6.942 1.00 90.06 74 ASP A C 1
ATOM 554 O O . ASP A 1 74 ? -1.199 -2.917 6.540 1.00 90.06 74 ASP A O 1
ATOM 558 N N . SER A 1 75 ? -1.923 -4.496 7.927 1.00 86.25 75 SER A N 1
ATOM 559 C CA . SER A 1 75 ? -2.931 -3.628 8.550 1.00 86.25 75 SER A CA 1
ATOM 560 C C . SER A 1 75 ? -2.347 -2.442 9.334 1.00 86.25 75 SER A C 1
ATOM 562 O O . SER A 1 75 ? -3.091 -1.552 9.759 1.00 86.25 75 SER A O 1
ATOM 564 N N . LYS A 1 76 ? -1.022 -2.319 9.427 1.00 85.44 76 LYS A N 1
ATOM 565 C CA . LYS A 1 76 ? -0.335 -1.160 10.004 1.00 85.44 76 LYS A CA 1
ATOM 566 C C . LYS A 1 76 ? 0.424 -0.324 8.967 1.00 85.44 76 LYS A C 1
ATOM 568 O O . LYS A 1 76 ? 0.913 0.733 9.339 1.00 85.44 76 LYS A O 1
ATOM 573 N N . GLY A 1 77 ? 0.461 -0.742 7.699 1.00 83.94 77 GLY A N 1
ATOM 574 C CA . GLY A 1 77 ? 1.226 -0.076 6.646 1.00 83.94 77 GLY A CA 1
ATOM 575 C C . GLY A 1 77 ? 2.726 -0.091 6.938 1.00 83.94 77 GLY A C 1
ATOM 576 O O . GLY A 1 77 ? 3.360 0.951 6.829 1.00 83.94 77 GLY A O 1
ATOM 577 N N . ARG A 1 78 ? 3.265 -1.229 7.397 1.00 88.44 78 ARG A N 1
ATOM 578 C CA . ARG A 1 78 ? 4.678 -1.380 7.800 1.00 88.44 78 ARG A CA 1
ATOM 579 C C . ARG A 1 78 ? 5.443 -2.415 6.993 1.00 88.44 78 ARG A C 1
ATOM 581 O O . ARG A 1 78 ? 6.636 -2.243 6.786 1.00 88.44 78 ARG A O 1
ATOM 588 N N . TRP A 1 79 ? 4.766 -3.470 6.552 1.00 90.25 79 TRP A N 1
ATOM 589 C CA . TRP A 1 79 ? 5.405 -4.612 5.905 1.00 90.25 79 TRP A CA 1
ATOM 590 C C . TRP A 1 79 ? 4.648 -5.014 4.654 1.00 90.25 79 TRP A C 1
ATOM 592 O O . TRP A 1 79 ? 3.415 -4.980 4.648 1.00 90.25 79 TRP A O 1
ATOM 602 N N . LYS A 1 80 ? 5.386 -5.454 3.634 1.00 95.00 80 LYS A N 1
ATOM 603 C CA . LYS A 1 80 ? 4.825 -6.135 2.473 1.00 95.00 80 LYS A CA 1
ATOM 604 C C . LYS A 1 80 ? 4.350 -7.523 2.889 1.00 95.00 80 LYS A C 1
ATOM 606 O O . LYS A 1 80 ? 5.082 -8.266 3.534 1.00 95.00 80 LYS A O 1
ATOM 611 N N . LEU A 1 81 ? 3.127 -7.855 2.502 1.00 94.81 81 LEU A N 1
ATOM 612 C CA . LEU A 1 81 ? 2.570 -9.199 2.606 1.00 94.81 81 LEU A CA 1
ATOM 613 C C . LEU A 1 81 ? 2.732 -9.952 1.285 1.00 94.81 81 LEU A C 1
ATOM 615 O O . LEU A 1 81 ? 3.098 -11.121 1.293 1.00 94.81 81 LEU A O 1
ATOM 619 N N . ALA A 1 82 ? 2.481 -9.277 0.160 1.00 94.12 82 ALA A N 1
ATOM 620 C CA . ALA A 1 82 ? 2.549 -9.885 -1.163 1.00 94.12 82 ALA A CA 1
ATOM 621 C C . ALA A 1 82 ? 2.696 -8.842 -2.280 1.00 94.12 82 ALA A C 1
ATOM 623 O O . ALA A 1 82 ? 2.293 -7.685 -2.130 1.00 94.12 82 ALA A O 1
ATOM 624 N N . THR A 1 83 ? 3.211 -9.293 -3.422 1.00 92.75 83 THR A N 1
ATOM 625 C CA . THR A 1 83 ? 2.997 -8.657 -4.729 1.00 92.75 83 THR A CA 1
ATOM 626 C C . THR A 1 83 ? 1.802 -9.349 -5.358 1.00 92.75 83 THR A C 1
ATOM 628 O O . THR A 1 83 ? 1.865 -10.541 -5.644 1.00 92.75 83 THR A O 1
ATOM 631 N N . LEU A 1 84 ? 0.692 -8.633 -5.505 1.00 90.56 84 LEU A N 1
ATOM 632 C CA . LEU A 1 84 ? -0.558 -9.216 -5.995 1.00 90.56 84 LEU A CA 1
ATOM 633 C C . LEU A 1 84 ? -0.625 -9.245 -7.517 1.00 90.56 84 LEU A C 1
ATOM 635 O O . LEU A 1 84 ? -1.286 -10.113 -8.074 1.00 90.56 84 LEU A O 1
ATOM 639 N N . ALA A 1 85 ? 0.030 -8.288 -8.172 1.00 88.06 85 ALA A N 1
ATOM 640 C CA . ALA A 1 85 ? 0.155 -8.241 -9.617 1.00 88.06 85 ALA A CA 1
ATOM 641 C C . ALA A 1 85 ? 1.308 -7.308 -10.027 1.00 88.06 85 ALA A C 1
ATOM 643 O O . ALA A 1 85 ? 1.826 -6.511 -9.235 1.00 88.06 85 ALA A O 1
ATOM 644 N N . THR A 1 86 ? 1.703 -7.424 -11.286 1.00 87.19 86 THR A N 1
ATOM 645 C CA . THR A 1 86 ? 2.864 -6.795 -11.910 1.00 87.19 86 THR A CA 1
ATOM 646 C C . THR A 1 86 ? 2.474 -6.068 -13.197 1.00 87.19 86 THR A C 1
ATOM 648 O O . THR A 1 86 ? 1.338 -6.132 -13.668 1.00 87.19 86 THR A O 1
ATOM 651 N N . TYR A 1 87 ? 3.443 -5.409 -13.829 1.00 80.56 87 TYR A N 1
ATOM 652 C CA . TYR A 1 87 ? 3.218 -4.687 -15.078 1.00 80.56 87 TYR A CA 1
ATOM 653 C C . TYR A 1 87 ? 2.781 -5.613 -16.220 1.00 80.56 87 TYR A C 1
ATOM 655 O O . TYR A 1 87 ? 2.082 -5.165 -17.125 1.00 80.56 87 TYR A O 1
ATOM 663 N N . LYS A 1 88 ? 3.163 -6.898 -16.171 1.00 84.62 88 LYS A N 1
ATOM 664 C CA . LYS A 1 88 ? 2.763 -7.911 -17.159 1.00 84.62 88 LYS A CA 1
ATOM 665 C C . LYS A 1 88 ? 1.277 -8.230 -17.098 1.00 84.62 88 LYS A C 1
ATOM 667 O O . LYS A 1 88 ? 0.721 -8.705 -18.079 1.00 84.62 88 LYS A O 1
ATOM 672 N N . ASP A 1 89 ? 0.663 -7.959 -15.954 1.00 84.38 89 ASP A N 1
ATOM 673 C CA . ASP A 1 89 ? -0.757 -8.172 -15.751 1.00 84.38 89 ASP A CA 1
ATOM 674 C C . ASP A 1 89 ? -1.572 -6.990 -16.295 1.00 84.38 89 ASP A C 1
ATOM 676 O O . ASP A 1 89 ? -2.779 -7.108 -16.406 1.00 84.38 89 ASP A O 1
ATOM 680 N N . GLY A 1 90 ? -0.947 -5.865 -16.681 1.00 77.25 90 GLY A N 1
ATOM 681 C CA . GLY A 1 90 ? -1.642 -4.719 -17.281 1.00 77.25 90 GLY A CA 1
ATOM 682 C C . GLY A 1 90 ? -2.307 -3.787 -16.263 1.00 77.25 90 GLY A C 1
ATOM 683 O O . GLY A 1 90 ? -3.290 -3.119 -16.564 1.00 77.25 90 GLY A O 1
ATOM 684 N N . ILE A 1 91 ? -1.820 -3.722 -15.024 1.00 76.88 91 ILE A N 1
ATOM 685 C CA . ILE A 1 91 ? -2.414 -2.853 -13.994 1.00 76.88 91 ILE A CA 1
ATOM 686 C C . ILE A 1 91 ? -2.217 -1.382 -14.366 1.00 76.88 91 ILE A C 1
ATOM 688 O O . ILE A 1 91 ? -1.090 -0.957 -14.632 1.00 76.88 91 ILE A O 1
ATOM 692 N N . ARG A 1 92 ? -3.296 -0.591 -14.339 1.00 68.50 92 ARG A N 1
ATOM 693 C CA . ARG A 1 92 ? -3.252 0.842 -14.683 1.00 68.50 92 ARG A CA 1
ATOM 694 C C . ARG A 1 92 ? -3.621 1.762 -13.520 1.00 68.50 92 ARG A C 1
ATOM 696 O O . ARG A 1 92 ? -3.036 2.834 -13.408 1.00 68.50 92 ARG A O 1
ATOM 703 N N . CYS A 1 93 ? -4.592 1.391 -12.681 1.00 65.69 93 CYS A N 1
ATOM 704 C CA . CYS A 1 93 ? -5.075 2.249 -11.591 1.00 65.69 93 CYS A CA 1
ATOM 705 C C . CYS A 1 93 ? -5.986 1.491 -10.606 1.00 65.69 93 CYS A C 1
ATOM 707 O O . CYS A 1 93 ? -6.531 0.436 -10.939 1.00 65.69 93 CYS A O 1
ATOM 709 N N . PHE A 1 94 ? -6.219 2.075 -9.428 1.00 66.25 94 PHE A N 1
ATOM 710 C CA . PHE A 1 94 ? -7.346 1.728 -8.559 1.00 66.25 94 PHE A CA 1
ATOM 711 C C . PHE A 1 94 ? -8.512 2.685 -8.777 1.00 66.25 94 PHE A C 1
ATOM 713 O O . PHE A 1 94 ? -8.333 3.902 -8.788 1.00 66.25 94 PHE A O 1
ATOM 720 N N . SER A 1 95 ? -9.720 2.140 -8.845 1.00 59.25 95 SER A N 1
ATOM 721 C CA . SER A 1 95 ? -10.946 2.923 -8.795 1.00 59.25 95 SER A CA 1
ATOM 722 C C . SER A 1 95 ? -11.504 2.906 -7.371 1.00 59.25 95 SER A C 1
ATOM 724 O O . SER A 1 95 ? -11.980 1.878 -6.881 1.00 59.25 95 SER A O 1
ATOM 726 N N . SER A 1 96 ? -11.443 4.052 -6.690 1.00 52.56 96 SER A N 1
ATOM 727 C CA . SER A 1 96 ? -11.989 4.214 -5.335 1.00 52.56 96 SER A CA 1
ATOM 728 C C . SER A 1 96 ? -13.518 4.137 -5.299 1.00 52.56 96 SER A C 1
ATOM 730 O O . SER A 1 96 ? -14.081 3.773 -4.271 1.00 52.56 96 SER A O 1
ATOM 732 N N . THR A 1 97 ? -14.194 4.420 -6.417 1.00 55.62 97 THR A N 1
ATOM 733 C CA . THR A 1 97 ? -15.659 4.353 -6.536 1.00 55.62 97 THR A CA 1
ATOM 734 C C . THR A 1 97 ? -16.175 2.923 -6.634 1.00 55.62 97 THR A C 1
ATOM 736 O O . THR A 1 97 ? -17.265 2.633 -6.153 1.00 55.62 97 THR A O 1
ATOM 739 N N . THR A 1 98 ? -15.394 2.015 -7.216 1.00 55.78 98 THR A N 1
ATOM 740 C CA . THR A 1 98 ? -15.784 0.609 -7.408 1.00 55.78 98 THR A CA 1
ATOM 741 C C . THR 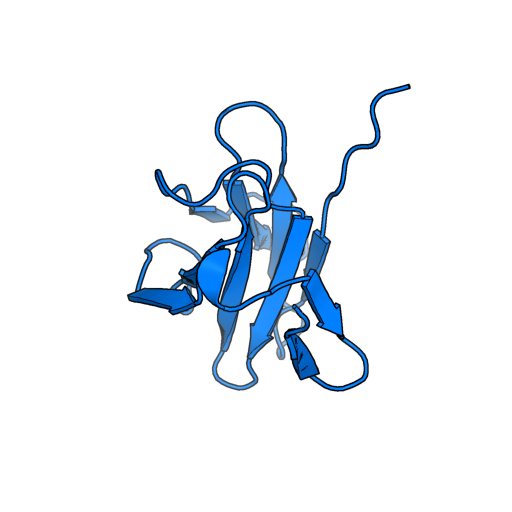A 1 98 ? -15.024 -0.353 -6.502 1.00 55.78 98 THR A C 1
ATOM 743 O O . THR A 1 98 ? -15.303 -1.548 -6.526 1.00 55.78 98 THR A O 1
ATOM 746 N N . SER A 1 99 ? -14.062 0.138 -5.706 1.00 61.69 99 SER A N 1
ATOM 747 C CA . SER A 1 99 ? -13.130 -0.707 -4.941 1.00 61.69 99 SER A CA 1
ATOM 748 C C . SER A 1 99 ? -12.457 -1.778 -5.812 1.00 61.69 99 SER A C 1
ATOM 750 O O . SER A 1 99 ? -12.146 -2.871 -5.342 1.00 61.69 99 SER A O 1
ATOM 752 N N . SER A 1 100 ? -12.256 -1.476 -7.097 1.00 60.00 100 SER A N 1
ATOM 753 C CA . SER A 1 100 ? -11.719 -2.415 -8.077 1.00 60.00 100 SER A CA 1
ATOM 754 C C . SER A 1 100 ? -10.386 -1.930 -8.634 1.00 60.00 100 SER A C 1
ATOM 756 O O . SER A 1 100 ? -10.115 -0.731 -8.741 1.00 60.00 100 SER A O 1
ATOM 758 N N . ILE A 1 101 ? -9.532 -2.889 -8.979 1.00 66.06 101 ILE A N 1
ATOM 759 C CA . ILE A 1 101 ? -8.296 -2.646 -9.719 1.00 66.06 101 ILE A CA 1
ATOM 760 C C . ILE A 1 101 ? -8.648 -2.686 -11.202 1.00 66.06 101 ILE A C 1
ATOM 762 O O . ILE A 1 101 ? -9.283 -3.637 -11.660 1.00 66.06 101 ILE A O 1
ATOM 766 N N . ILE A 1 102 ? -8.245 -1.661 -11.950 1.00 63.75 102 ILE A N 1
ATOM 767 C CA . ILE A 1 102 ? -8.377 -1.662 -13.404 1.00 63.75 102 ILE A CA 1
ATOM 768 C C . ILE A 1 102 ? -7.137 -2.334 -13.983 1.00 63.75 102 ILE A C 1
ATOM 770 O O . ILE A 1 102 ? -6.009 -1.846 -13.835 1.00 63.75 102 ILE A O 1
ATOM 774 N N . VAL A 1 103 ? -7.388 -3.457 -14.645 1.00 61.78 103 VAL A N 1
ATOM 775 C CA . VAL A 1 103 ? -6.409 -4.278 -15.346 1.00 61.78 103 VAL A CA 1
ATOM 776 C C . VAL A 1 103 ? -6.727 -4.184 -16.839 1.00 61.78 103 VAL A C 1
ATOM 778 O O . VAL A 1 103 ? -7.838 -4.511 -17.251 1.00 61.78 103 VAL A O 1
ATOM 781 N N . GLY A 1 104 ? -5.792 -3.679 -17.638 1.00 56.25 104 GLY A N 1
ATOM 782 C CA . GLY A 1 104 ? -5.942 -3.509 -19.079 1.00 56.25 104 GLY A CA 1
ATOM 783 C C . GLY A 1 104 ? -4.588 -3.532 -19.784 1.00 56.25 104 GLY A C 1
ATOM 784 O O . GLY A 1 104 ? -3.720 -2.702 -19.489 1.00 56.25 104 GLY A O 1
ATOM 785 N N . ASN A 1 105 ? -4.438 -4.481 -20.713 1.00 51.31 105 ASN A N 1
ATOM 786 C CA . ASN A 1 105 ? -3.318 -4.534 -21.656 1.00 51.31 105 ASN A CA 1
ATOM 787 C C . ASN A 1 105 ? -3.406 -3.371 -22.644 1.00 51.31 105 ASN A C 1
ATOM 789 O O . ASN A 1 105 ? -4.446 -3.272 -23.329 1.00 51.31 105 ASN A O 1
#

Organism: Dreissena polymorpha (NCBI:txid45954)

pLDDT: mean 82.21, std 14.64, range [30.03, 95.75]

Radius of gyration: 12.71 Å; chains: 1; bounding box: 29×30×35 Å

Sequence (105 aa):
MLLCFAGCAVSPKGDKLYITTSWGWGKLLTLSRDGTVLAAFTDPELRAPSSVYVTPAGQKLVLGIEPNYLLQADSKGRWKLATLATYKDGIRCFSSTTSSIIVGN

Secondary structure (DSSP, 8-state):
-------EEE-TTSSEEEEEE-SSS-EEEEEETT--EEEEE--TT--S--EEEE-TTS-EEEEEETTEEEEEE-TTS-SEEEEE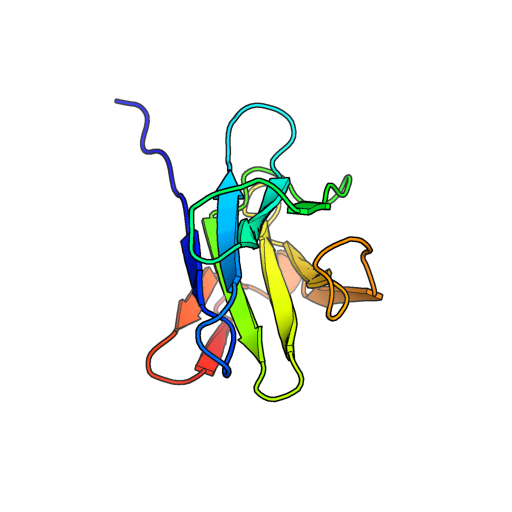E-GGGTEEEEETTTTEEEE--

Foldseek 3Di:
DDDQQKAKDAFPVRQWIWIWGQPDQIWIFIAGNVGHTPEIAGDPQQHSWRYWDADNVQWIWIFRVVPGWTFIDDSRRHDTPDGPDTVVQQFDDADPVVRDTDGDD